Protein AF-Q8EG80-F1 (afdb_monomer)

Organism: Shewanella oneidensis (strain ATCC 700550 / JCM 31522 / CIP 106686 / LMG 19005 / NCIMB 14063 / MR-1) (NCBI:txid211586)

Sequence (137 aa):
MQSNTSEDTWPNASVALMLAAHSVELFLKGALISRGSKHSLSHKIDDLFAQYSTVFPENEFKFDCLFVTEYLGYSDDEISKAKALKSPQASVIFRYPVNKPGLEWNGIYGFNSSDFTKNLAVLGQSYTRLRQSIHGL

Mean predicted aligned error: 7.19 Å

Foldseek 3Di:
DDDPDPQQDLLNLLVVQLVLLVVLLVLLVVLCVLLPPPDDRDLASQVSVVVSCVSCVDPLLDDDDPRHDDDPPDDPVRVVVVVPDDDDGSNVLSVDCADPVRHGDPDDSDDDPVVVVVVVVRVVVSSVSNVCVSVVD

Structure (mmCIF, N/CA/C/O backbone):
data_AF-Q8EG80-F1
#
_entry.id   AF-Q8EG80-F1
#
loop_
_atom_site.group_PDB
_atom_site.id
_atom_site.type_symbol
_atom_site.label_atom_id
_atom_site.label_alt_id
_atom_site.label_comp_id
_atom_site.label_asym_id
_atom_site.label_entity_id
_atom_site.label_seq_id
_atom_site.pdbx_PDB_ins_code
_atom_site.Cartn_x
_atom_site.Cartn_y
_atom_site.Cartn_z
_atom_site.occupancy
_atom_site.B_iso_or_equiv
_atom_site.auth_seq_id
_atom_site.auth_comp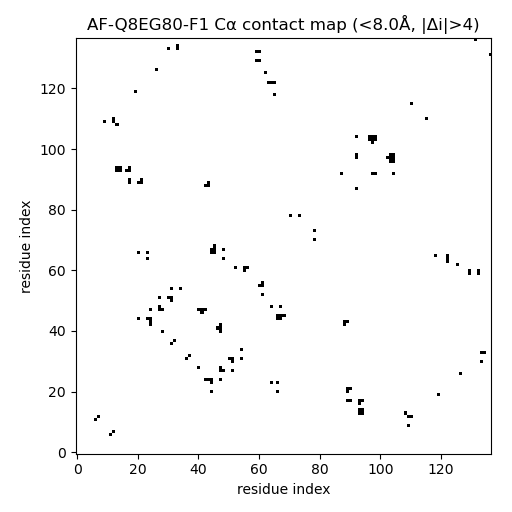_id
_atom_site.auth_asym_id
_atom_site.auth_atom_id
_atom_site.pdbx_PDB_model_num
ATOM 1 N N . MET A 1 1 ? 10.653 -8.776 -28.336 1.00 36.28 1 MET A N 1
ATOM 2 C CA . MET A 1 1 ? 9.880 -7.797 -29.130 1.00 36.28 1 MET A CA 1
ATOM 3 C C . MET A 1 1 ? 10.017 -6.451 -28.443 1.00 36.28 1 MET A C 1
ATOM 5 O O . MET A 1 1 ? 9.658 -6.362 -27.280 1.00 36.28 1 MET A O 1
ATOM 9 N N . GLN A 1 2 ? 10.623 -5.465 -29.105 1.00 41.03 2 GLN A N 1
ATOM 10 C CA . GLN A 1 2 ? 10.692 -4.082 -28.620 1.00 41.03 2 GLN A CA 1
ATOM 11 C C . GLN A 1 2 ? 9.367 -3.394 -28.970 1.00 41.03 2 GLN A C 1
ATOM 13 O O . GLN A 1 2 ? 9.080 -3.229 -30.155 1.00 41.03 2 GLN A O 1
ATOM 18 N N . SER A 1 3 ? 8.547 -3.023 -27.983 1.00 41.69 3 SER A N 1
ATOM 19 C CA . SER A 1 3 ? 7.467 -2.059 -28.212 1.00 41.69 3 SER A CA 1
ATOM 20 C C . SER A 1 3 ? 8.054 -0.652 -28.110 1.00 41.69 3 SER A C 1
ATOM 22 O O . SER A 1 3 ? 8.393 -0.173 -27.034 1.00 41.69 3 SER A O 1
ATOM 24 N N . ASN A 1 4 ? 8.214 0.001 -29.260 1.00 44.06 4 ASN A N 1
ATOM 25 C CA . ASN A 1 4 ? 8.537 1.424 -29.364 1.00 44.06 4 ASN A CA 1
ATOM 26 C C . ASN A 1 4 ? 7.289 2.277 -29.077 1.00 44.06 4 ASN A C 1
ATOM 28 O O . ASN A 1 4 ? 6.757 2.942 -29.963 1.00 44.06 4 ASN A O 1
ATOM 32 N N . THR A 1 5 ? 6.822 2.260 -27.835 1.00 53.16 5 THR A N 1
ATOM 33 C CA . THR A 1 5 ? 5.895 3.255 -27.286 1.00 53.16 5 THR A CA 1
ATOM 34 C C . THR A 1 5 ? 6.660 4.004 -26.205 1.00 53.16 5 THR A C 1
ATOM 36 O O . THR A 1 5 ? 7.128 3.407 -25.243 1.00 53.16 5 THR A O 1
ATOM 39 N N . SER A 1 6 ? 6.840 5.318 -26.364 1.00 59.62 6 SER A N 1
ATOM 40 C CA . SER A 1 6 ? 7.640 6.176 -25.467 1.00 59.62 6 SER A CA 1
ATOM 41 C C . SER A 1 6 ? 7.142 6.234 -24.012 1.00 59.62 6 SER A C 1
ATOM 43 O O . SER A 1 6 ? 7.700 6.963 -23.195 1.00 59.62 6 SER A O 1
ATOM 45 N N . GLU A 1 7 ? 6.073 5.511 -23.691 1.00 60.44 7 GLU A N 1
ATOM 46 C CA . GLU A 1 7 ? 5.348 5.572 -22.428 1.00 60.44 7 GLU A CA 1
ATOM 47 C C . GLU A 1 7 ? 5.751 4.450 -21.455 1.00 60.44 7 GLU A C 1
ATOM 49 O O . GLU A 1 7 ? 5.777 4.693 -20.247 1.00 60.44 7 GLU A O 1
ATOM 54 N N . ASP A 1 8 ? 6.182 3.283 -21.949 1.00 66.50 8 ASP A N 1
ATOM 55 C CA . ASP A 1 8 ? 6.519 2.099 -21.139 1.00 66.50 8 ASP A CA 1
ATOM 56 C C . ASP A 1 8 ? 7.972 2.139 -20.636 1.00 66.50 8 ASP A C 1
ATOM 58 O O . ASP A 1 8 ? 8.793 1.259 -20.900 1.00 66.50 8 ASP A O 1
ATOM 62 N N . THR A 1 9 ? 8.317 3.214 -19.930 1.00 69.44 9 THR A N 1
ATOM 63 C CA . THR A 1 9 ? 9.669 3.442 -19.409 1.00 69.44 9 THR A CA 1
ATOM 64 C C . THR A 1 9 ? 9.717 3.288 -17.891 1.00 69.44 9 THR A C 1
ATOM 66 O O . THR A 1 9 ? 8.748 3.583 -17.187 1.00 69.44 9 THR A O 1
ATOM 69 N N . TRP A 1 10 ? 10.874 2.868 -17.363 1.00 70.00 10 TRP A N 1
ATOM 70 C CA . TRP A 1 10 ? 11.100 2.766 -15.916 1.00 70.00 10 TRP A CA 1
ATOM 71 C C . TRP A 1 10 ? 10.760 4.070 -15.163 1.00 70.00 10 TRP A C 1
ATOM 73 O O . TRP A 1 10 ? 10.047 3.987 -14.165 1.00 70.00 10 TRP A O 1
ATOM 83 N N . PRO A 1 11 ? 11.154 5.278 -15.630 1.00 71.88 11 PRO A N 1
ATOM 84 C CA . PRO A 1 11 ? 10.778 6.523 -14.958 1.00 71.88 11 PRO A CA 1
ATOM 85 C C . PRO A 1 11 ? 9.263 6.725 -14.826 1.00 71.88 11 PRO A C 1
ATOM 87 O O . PRO A 1 11 ? 8.794 7.121 -13.760 1.00 71.88 11 PRO A O 1
ATOM 90 N N . ASN A 1 12 ? 8.489 6.415 -15.869 1.00 74.94 12 ASN A N 1
ATOM 91 C CA . ASN A 1 12 ? 7.032 6.568 -15.838 1.00 74.94 12 ASN A CA 1
ATOM 92 C C . ASN A 1 12 ? 6.382 5.561 -14.881 1.00 74.94 12 ASN A C 1
ATOM 94 O O . ASN A 1 12 ? 5.534 5.932 -14.065 1.00 74.94 12 ASN A O 1
ATOM 98 N N . ALA A 1 13 ? 6.822 4.301 -14.934 1.00 80.38 13 ALA A N 1
ATOM 99 C CA . ALA A 1 13 ? 6.367 3.250 -14.028 1.00 80.38 13 ALA A CA 1
ATOM 100 C C . ALA A 1 13 ? 6.647 3.614 -12.559 1.00 80.38 13 ALA A C 1
ATOM 102 O O . ALA A 1 13 ? 5.764 3.525 -11.703 1.00 80.38 13 ALA A O 1
ATOM 103 N N . SER A 1 14 ? 7.851 4.108 -12.283 1.00 81.12 14 SER A N 1
ATOM 104 C CA . SER A 1 14 ? 8.292 4.547 -10.961 1.00 81.12 14 SER A CA 1
ATOM 105 C C . SER A 1 14 ? 7.437 5.673 -10.382 1.00 81.12 14 SER A C 1
ATOM 107 O O . SER A 1 14 ? 7.073 5.623 -9.206 1.00 81.12 14 SER A O 1
ATOM 109 N N . VAL A 1 15 ? 7.042 6.661 -11.193 1.00 83.38 15 VAL A N 1
ATOM 110 C CA . VAL A 1 15 ? 6.136 7.734 -10.745 1.00 83.38 15 VAL A CA 1
ATOM 111 C C . VAL A 1 15 ? 4.769 7.171 -10.355 1.00 83.38 15 VAL A C 1
ATOM 113 O O . VAL A 1 15 ? 4.262 7.497 -9.279 1.00 83.38 15 VAL A O 1
ATOM 116 N N . ALA A 1 16 ? 4.186 6.305 -11.188 1.00 87.69 16 ALA A N 1
ATOM 117 C CA . ALA A 1 16 ? 2.884 5.700 -10.909 1.00 87.69 16 ALA A CA 1
ATOM 118 C C . ALA A 1 16 ? 2.910 4.848 -9.628 1.00 87.69 16 ALA A C 1
ATOM 120 O O . ALA A 1 16 ? 2.039 5.004 -8.769 1.00 87.69 16 ALA A O 1
ATOM 121 N N . LEU A 1 17 ? 3.938 4.010 -9.457 1.00 88.31 17 LEU A N 1
ATOM 122 C CA . LEU A 1 17 ? 4.136 3.200 -8.250 1.00 88.31 17 LEU A CA 1
ATOM 123 C C . LEU A 1 17 ? 4.340 4.068 -7.008 1.00 88.31 17 LEU A C 1
ATOM 125 O O . LEU A 1 17 ? 3.724 3.808 -5.975 1.00 88.31 17 LEU A O 1
ATOM 129 N N . MET A 1 18 ? 5.148 5.129 -7.109 1.00 88.56 18 MET A N 1
ATOM 130 C CA . MET A 1 18 ? 5.374 6.058 -6.002 1.00 88.56 18 MET A CA 1
ATOM 131 C C . MET A 1 18 ? 4.067 6.713 -5.554 1.00 88.56 18 MET A C 1
ATOM 133 O O . MET A 1 18 ? 3.776 6.727 -4.359 1.00 88.56 18 MET A O 1
ATOM 137 N N . LEU A 1 19 ? 3.284 7.257 -6.488 1.00 90.94 19 LEU A N 1
ATOM 138 C CA . LEU A 1 19 ? 2.024 7.933 -6.170 1.00 90.94 19 LEU A CA 1
ATOM 139 C C . LEU A 1 19 ? 1.003 6.966 -5.569 1.00 90.94 19 LEU A C 1
ATOM 141 O O . LEU A 1 19 ? 0.359 7.295 -4.574 1.00 90.94 19 LEU A O 1
ATOM 145 N N . ALA A 1 20 ? 0.893 5.763 -6.128 1.00 92.25 20 ALA A N 1
ATOM 146 C CA . ALA A 1 20 ? -0.007 4.736 -5.628 1.00 92.25 20 ALA A CA 1
ATOM 147 C C . ALA A 1 20 ? 0.375 4.282 -4.209 1.00 92.25 20 ALA A C 1
ATOM 149 O O . ALA A 1 20 ? -0.473 4.322 -3.314 1.00 92.25 20 ALA A O 1
ATOM 150 N N . ALA A 1 21 ? 1.648 3.955 -3.965 1.00 92.19 21 ALA A N 1
ATOM 151 C CA . ALA A 1 21 ? 2.138 3.581 -2.639 1.00 92.19 21 ALA A CA 1
ATOM 152 C C . ALA A 1 21 ? 1.946 4.716 -1.624 1.00 92.19 21 ALA A C 1
ATOM 154 O O . ALA A 1 21 ? 1.487 4.493 -0.504 1.00 92.19 21 ALA A O 1
ATOM 155 N N . HIS A 1 22 ? 2.233 5.955 -2.027 1.00 92.25 22 HIS A N 1
ATOM 156 C CA . HIS A 1 22 ? 2.045 7.115 -1.163 1.00 92.25 22 HIS A CA 1
ATOM 157 C C . HIS A 1 22 ? 0.565 7.363 -0.843 1.00 92.25 22 HIS A C 1
ATOM 159 O O . HIS A 1 22 ? 0.238 7.736 0.281 1.00 92.25 22 HIS A O 1
ATOM 165 N N . SER A 1 23 ? -0.347 7.108 -1.787 1.00 94.69 23 SER A N 1
ATOM 166 C CA . SER A 1 23 ? -1.788 7.192 -1.525 1.00 94.69 23 SER A CA 1
ATOM 167 C C . SER A 1 23 ? -2.228 6.213 -0.431 1.00 94.69 23 SER A C 1
ATOM 169 O O . SER A 1 23 ? -2.996 6.599 0.447 1.00 94.69 23 SER A O 1
ATOM 171 N N . VAL A 1 24 ? -1.690 4.985 -0.438 1.00 94.81 24 VAL A N 1
ATOM 172 C CA . VAL A 1 24 ? -1.948 3.966 0.595 1.00 94.81 24 VAL A CA 1
ATOM 173 C C . VAL A 1 24 ? -1.398 4.419 1.935 1.00 94.81 24 VAL A C 1
ATOM 175 O O . VAL A 1 24 ? -2.111 4.384 2.936 1.00 94.81 24 VAL A O 1
ATOM 178 N N . GLU A 1 25 ? -0.152 4.895 1.957 1.00 93.81 25 GLU A N 1
ATOM 179 C CA . GLU A 1 25 ? 0.474 5.426 3.167 1.00 93.81 25 GLU A CA 1
ATOM 180 C C . GLU A 1 25 ? -0.386 6.533 3.798 1.00 93.81 25 GLU A C 1
ATOM 182 O O . GLU A 1 25 ? -0.684 6.486 4.993 1.00 93.81 25 GLU A O 1
ATOM 187 N N . LEU A 1 26 ? -0.826 7.511 3.000 1.00 93.06 26 LEU A N 1
ATOM 188 C CA . LEU A 1 26 ? -1.654 8.623 3.469 1.00 93.06 26 LEU A CA 1
ATOM 189 C C . LEU A 1 26 ? -3.035 8.167 3.938 1.00 93.06 26 LEU A C 1
ATOM 191 O O . LEU A 1 26 ? -3.499 8.636 4.979 1.00 93.06 26 LEU A O 1
ATOM 195 N N . PHE A 1 27 ? -3.679 7.252 3.212 1.00 94.56 27 PHE A N 1
ATOM 196 C CA . PHE A 1 27 ? -4.971 6.700 3.608 1.00 94.56 27 PHE A CA 1
ATOM 197 C C . PHE A 1 27 ? -4.885 6.011 4.975 1.00 94.56 27 PHE A C 1
ATOM 199 O O . PHE A 1 27 ? -5.652 6.341 5.881 1.00 94.56 27 PHE A O 1
ATOM 206 N N . LEU A 1 28 ? -3.907 5.116 5.159 1.00 94.00 28 LEU A N 1
ATOM 207 C CA . LEU A 1 28 ? -3.711 4.393 6.419 1.00 94.00 28 LEU A CA 1
ATOM 208 C C . LEU A 1 28 ? -3.415 5.349 7.574 1.00 94.00 28 LEU A C 1
ATOM 210 O O . LEU A 1 28 ? -3.987 5.211 8.655 1.00 94.00 28 LEU A O 1
ATOM 214 N N . LYS A 1 29 ? -2.569 6.359 7.343 1.00 93.19 29 LYS A N 1
ATOM 215 C CA . LYS A 1 29 ? -2.295 7.400 8.340 1.00 93.19 29 LYS A CA 1
ATOM 216 C C . LYS A 1 29 ? -3.558 8.167 8.716 1.00 93.19 29 LYS A C 1
ATOM 218 O O . LYS A 1 29 ? -3.829 8.327 9.902 1.00 93.19 29 LYS A O 1
ATOM 223 N N . GLY A 1 30 ? -4.342 8.602 7.732 1.00 92.31 30 GLY A N 1
ATOM 224 C CA . GLY A 1 30 ? -5.600 9.311 7.961 1.00 92.31 30 GLY A CA 1
ATOM 225 C C . GLY A 1 30 ? -6.596 8.486 8.778 1.00 92.31 30 GLY A C 1
ATOM 226 O O . GLY A 1 30 ? -7.150 8.987 9.756 1.00 92.31 30 GLY A O 1
ATOM 227 N N . ALA A 1 31 ? -6.761 7.207 8.436 1.00 92.62 31 ALA A N 1
ATOM 228 C CA . ALA A 1 31 ? 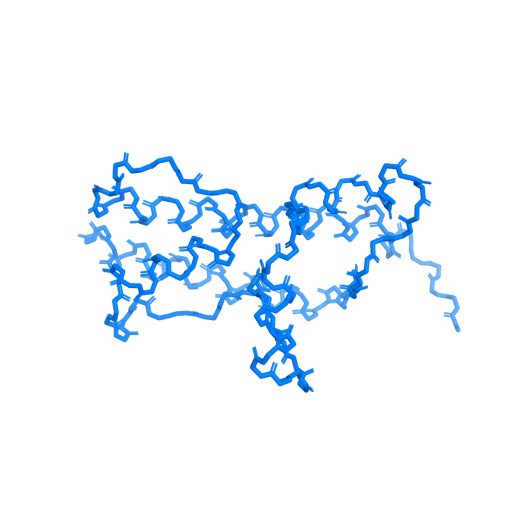-7.629 6.289 9.167 1.00 92.62 31 ALA A CA 1
ATOM 229 C C . ALA A 1 31 ? -7.157 6.047 10.611 1.00 92.62 31 ALA A C 1
ATOM 231 O O . ALA A 1 31 ? -7.952 6.070 11.545 1.00 92.62 31 ALA A O 1
ATOM 232 N N . LEU A 1 32 ? -5.856 5.856 10.830 1.00 92.44 32 LEU A N 1
ATOM 233 C CA . LEU A 1 32 ? -5.310 5.684 12.180 1.00 92.44 32 LEU A CA 1
ATOM 234 C C . LEU A 1 32 ? -5.471 6.954 13.029 1.00 92.44 32 LEU A C 1
ATOM 236 O O . LEU A 1 32 ? -5.797 6.869 14.215 1.00 92.44 32 LEU A O 1
ATOM 240 N N . ILE A 1 33 ? -5.282 8.133 12.430 1.00 91.12 33 ILE A N 1
ATOM 241 C CA . ILE A 1 33 ? -5.499 9.422 13.102 1.00 91.12 33 ILE A CA 1
ATOM 242 C C . ILE A 1 33 ? -6.972 9.596 13.482 1.00 91.12 33 ILE A C 1
ATOM 244 O O . ILE A 1 33 ? -7.248 10.078 14.580 1.00 91.12 33 ILE A O 1
ATOM 248 N N . SER A 1 34 ? -7.922 9.177 12.638 1.00 89.94 34 SER A N 1
ATOM 249 C CA . SER A 1 34 ? -9.356 9.332 12.935 1.00 89.94 34 SER A CA 1
ATOM 250 C C . SER A 1 34 ? -9.806 8.541 14.168 1.00 89.94 34 SER A C 1
ATOM 252 O O . SER A 1 34 ? -10.710 8.973 14.879 1.00 89.94 34 SER A O 1
ATOM 254 N N . ARG A 1 35 ? -9.128 7.431 14.482 1.00 87.00 35 ARG A N 1
ATOM 255 C CA . ARG A 1 35 ? -9.322 6.640 15.711 1.00 87.00 35 ARG A CA 1
ATOM 256 C C . ARG A 1 35 ? -8.433 7.084 16.877 1.00 87.00 35 ARG A C 1
ATOM 258 O O . ARG A 1 35 ? -8.375 6.410 17.901 1.00 87.00 35 ARG A O 1
ATOM 265 N N . GLY A 1 36 ? -7.761 8.226 16.749 1.00 83.00 36 GLY A N 1
ATOM 266 C CA . GLY A 1 36 ? -6.986 8.832 17.826 1.00 83.00 36 GLY A CA 1
ATOM 267 C C . GLY A 1 36 ? -5.599 8.224 18.030 1.00 83.00 36 GLY A C 1
ATOM 268 O O . GLY A 1 36 ? -5.071 8.319 19.138 1.00 83.00 36 GLY A O 1
ATOM 269 N N . SER A 1 37 ? -4.988 7.616 17.004 1.00 79.75 37 SER A N 1
ATOM 270 C CA . SER A 1 37 ? -3.583 7.199 17.087 1.00 79.75 37 SER A CA 1
ATOM 271 C C . SER A 1 37 ? -2.686 8.410 17.376 1.00 79.75 37 SER A C 1
ATOM 273 O O . SER A 1 37 ? -2.639 9.363 16.600 1.00 79.75 37 SER A O 1
ATOM 275 N N . LYS A 1 38 ? -1.989 8.383 18.521 1.00 64.81 38 LYS A N 1
ATOM 276 C CA . LYS A 1 38 ? -1.115 9.473 19.003 1.00 64.81 38 LYS A CA 1
ATOM 277 C C . LYS A 1 38 ? 0.368 9.260 18.676 1.00 64.81 38 LYS A C 1
ATOM 279 O O . LYS A 1 38 ? 1.203 10.067 19.079 1.00 64.81 38 LYS A O 1
ATOM 284 N N . HIS A 1 39 ? 0.716 8.158 18.016 1.00 61.28 39 HIS A N 1
ATOM 285 C CA . HIS A 1 39 ? 2.108 7.780 17.776 1.00 61.28 39 HIS A CA 1
ATOM 286 C C . HIS A 1 39 ? 2.679 8.409 16.502 1.00 61.28 39 HIS A C 1
ATOM 288 O O . HIS A 1 39 ? 1.948 8.757 15.578 1.00 61.28 39 HIS A O 1
ATOM 294 N N . SER A 1 40 ? 4.013 8.511 16.447 1.00 65.75 40 SER A N 1
ATOM 295 C CA . SER A 1 40 ? 4.731 8.818 15.207 1.00 65.75 40 SER A CA 1
ATOM 296 C C . SER A 1 40 ? 4.431 7.723 14.184 1.00 65.75 40 SER A C 1
ATOM 298 O O . SER A 1 40 ? 4.862 6.579 14.339 1.00 65.75 40 SER A O 1
ATOM 300 N N . LEU A 1 41 ? 3.626 8.055 13.176 1.00 77.81 41 LEU A N 1
ATOM 301 C CA . LEU A 1 41 ? 3.194 7.100 12.165 1.00 77.81 41 LEU A CA 1
ATOM 302 C C . LEU A 1 41 ? 4.374 6.742 11.258 1.00 77.81 41 LEU 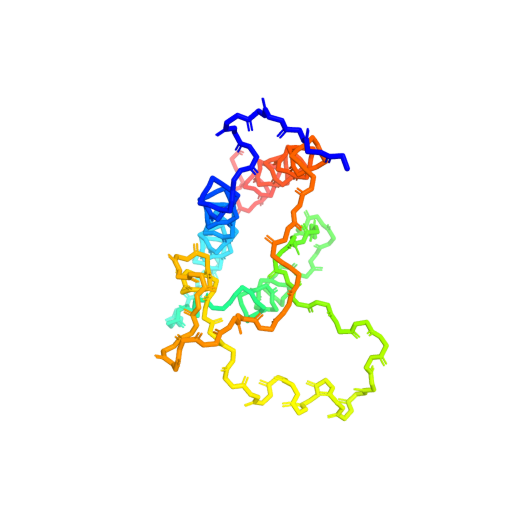A C 1
ATOM 304 O O . LEU A 1 41 ? 4.991 7.620 10.651 1.00 77.81 41 LEU A O 1
ATOM 308 N N . SER A 1 42 ? 4.659 5.441 11.153 1.00 83.31 42 SER A N 1
ATOM 309 C CA . SER A 1 42 ? 5.693 4.897 10.269 1.00 83.31 42 SER A CA 1
ATOM 310 C C . SER A 1 42 ? 5.463 5.337 8.818 1.00 83.31 42 SER A C 1
ATOM 312 O O . SER A 1 42 ? 4.345 5.637 8.405 1.00 83.31 42 SER A O 1
ATOM 314 N N . HIS A 1 43 ? 6.528 5.368 8.024 1.00 85.81 43 HIS A N 1
ATOM 315 C CA . HIS A 1 43 ? 6.434 5.470 6.561 1.00 85.81 43 HIS A CA 1
ATOM 316 C C . HIS A 1 43 ? 6.398 4.089 5.891 1.00 85.81 43 HIS A C 1
ATOM 318 O O . HIS A 1 43 ? 6.326 3.991 4.669 1.00 85.81 43 HIS A O 1
ATOM 324 N N . LYS A 1 44 ? 6.507 3.007 6.671 1.00 87.94 44 LYS A N 1
ATOM 325 C CA . LYS A 1 44 ? 6.415 1.643 6.157 1.00 87.94 44 LYS A CA 1
ATOM 326 C C . LYS A 1 44 ? 4.950 1.232 6.092 1.00 87.94 44 LYS A C 1
ATOM 328 O O . LYS A 1 44 ? 4.270 1.207 7.116 1.00 87.94 44 LYS A O 1
ATOM 333 N N . ILE A 1 45 ? 4.489 0.904 4.888 1.00 91.38 45 ILE A N 1
ATOM 334 C CA . ILE A 1 45 ? 3.102 0.495 4.643 1.00 91.38 45 ILE A CA 1
ATOM 335 C C . ILE A 1 45 ? 2.770 -0.789 5.408 1.00 91.38 45 ILE A C 1
ATOM 337 O O . ILE A 1 45 ? 1.701 -0.847 6.004 1.00 91.38 45 ILE A O 1
ATOM 341 N N . ASP A 1 46 ? 3.697 -1.749 5.494 1.00 89.75 46 ASP A N 1
ATOM 342 C CA . ASP A 1 46 ? 3.526 -2.973 6.293 1.00 89.75 46 ASP A CA 1
ATOM 343 C C . ASP A 1 46 ? 3.154 -2.671 7.756 1.00 89.75 46 ASP A C 1
ATOM 345 O O . ASP A 1 46 ? 2.153 -3.172 8.270 1.00 89.75 46 ASP A O 1
ATOM 349 N N . ASP A 1 47 ? 3.917 -1.790 8.413 1.00 89.69 47 ASP A N 1
ATOM 350 C CA . ASP A 1 47 ? 3.673 -1.406 9.809 1.00 89.69 47 ASP A CA 1
ATOM 351 C C . ASP A 1 47 ? 2.335 -0.668 9.965 1.00 89.69 47 ASP A C 1
ATOM 353 O O . ASP A 1 47 ? 1.604 -0.886 10.934 1.00 89.69 47 ASP A O 1
ATOM 357 N N . LEU A 1 48 ? 2.027 0.239 9.031 1.00 92.56 48 LEU A N 1
ATOM 358 C CA . LEU A 1 48 ? 0.782 1.008 9.037 1.00 92.56 48 LEU A CA 1
ATOM 359 C C . LEU A 1 48 ? -0.430 0.101 8.829 1.00 92.56 48 LEU A C 1
ATOM 361 O O . LEU A 1 48 ? -1.441 0.273 9.503 1.00 92.56 48 LEU A O 1
ATOM 365 N N . PHE A 1 49 ? -0.336 -0.866 7.920 1.00 93.56 49 PHE A N 1
ATOM 366 C CA . PHE A 1 49 ? -1.431 -1.772 7.603 1.00 93.56 49 PHE A CA 1
ATOM 367 C C . PHE A 1 49 ? -1.676 -2.785 8.725 1.00 93.56 49 PHE A C 1
ATOM 369 O O . PHE A 1 49 ? -2.829 -3.064 9.058 1.00 93.56 49 PHE A O 1
ATOM 376 N N . ALA A 1 50 ? -0.616 -3.268 9.382 1.00 91.81 50 ALA A N 1
ATOM 377 C CA . ALA A 1 50 ? -0.738 -4.091 10.585 1.00 91.81 50 ALA A CA 1
ATOM 378 C C . ALA A 1 50 ? -1.434 -3.332 11.731 1.00 91.81 50 ALA A C 1
ATOM 380 O O . ALA A 1 50 ? -2.342 -3.863 12.376 1.00 91.81 50 ALA A O 1
ATOM 381 N N . GLN A 1 51 ? -1.066 -2.063 11.950 1.00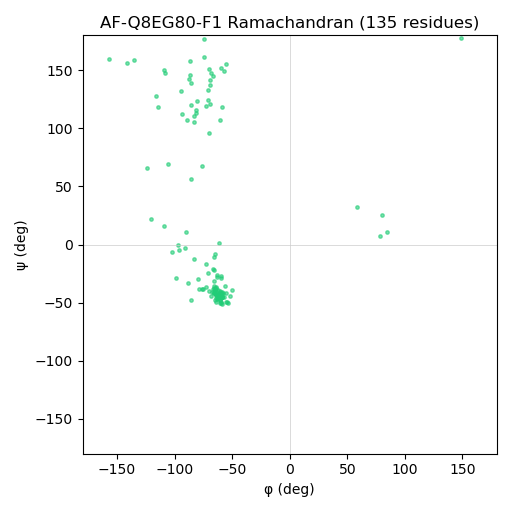 92.06 51 GLN A N 1
ATOM 382 C CA . GLN A 1 51 ? -1.745 -1.201 12.924 1.00 92.06 51 GLN A CA 1
ATOM 383 C C . GLN A 1 51 ? -3.202 -0.953 12.536 1.00 92.06 51 GLN A C 1
ATOM 385 O O . GLN A 1 51 ? -4.086 -1.097 13.375 1.00 92.06 51 GLN A O 1
ATOM 390 N N . TYR A 1 52 ? -3.462 -0.628 11.268 1.00 93.62 52 TYR A N 1
ATOM 391 C CA . TYR A 1 52 ? -4.812 -0.419 10.750 1.00 93.62 52 TYR A CA 1
ATOM 392 C C . TYR A 1 52 ? -5.696 -1.639 11.007 1.00 93.62 52 TYR A C 1
ATOM 394 O O . TYR A 1 52 ? -6.754 -1.501 11.607 1.00 93.62 52 TYR A O 1
ATOM 402 N N . SER A 1 53 ? -5.217 -2.835 10.664 1.00 93.50 53 SER A N 1
ATOM 403 C CA . SER A 1 53 ? -5.947 -4.095 10.856 1.00 93.50 53 SER A CA 1
ATOM 404 C C . SER A 1 53 ? -6.220 -4.414 12.330 1.00 93.50 53 SER A C 1
ATOM 406 O O . SER A 1 53 ? -7.183 -5.104 12.649 1.00 93.50 53 SER A O 1
ATOM 408 N N . THR A 1 54 ? -5.383 -3.906 13.238 1.00 92.69 54 THR A N 1
ATOM 409 C CA . THR A 1 54 ? -5.579 -4.042 14.689 1.00 92.69 54 THR A CA 1
ATOM 410 C C . THR A 1 54 ? -6.622 -3.052 15.215 1.00 92.69 54 THR A C 1
ATOM 412 O O . THR A 1 54 ? -7.406 -3.391 16.096 1.00 92.69 54 THR A O 1
ATOM 415 N N . VAL A 1 55 ? -6.632 -1.824 14.688 1.00 91.88 55 VAL A N 1
ATOM 416 C CA . VAL A 1 55 ? -7.550 -0.746 15.098 1.00 91.88 55 VAL A CA 1
ATOM 417 C C . VAL A 1 55 ? -8.938 -0.899 14.465 1.00 91.88 55 VAL A C 1
ATOM 419 O O . VAL A 1 55 ? -9.926 -0.488 15.069 1.00 91.88 55 VAL A O 1
ATOM 422 N N . PHE A 1 56 ? -9.009 -1.496 13.275 1.00 92.81 56 PHE A N 1
ATOM 423 C CA . PHE A 1 56 ? -10.226 -1.740 12.503 1.00 92.81 56 PHE A CA 1
ATOM 424 C C . PHE A 1 56 ? -10.374 -3.238 12.165 1.00 92.81 56 PHE A C 1
ATOM 426 O O . PHE A 1 56 ? -10.247 -3.630 11.001 1.00 92.81 56 PHE A O 1
ATOM 433 N N . PRO A 1 57 ? -10.578 -4.112 13.168 1.00 93.56 57 PRO A N 1
ATOM 434 C CA . PRO A 1 57 ? -10.641 -5.558 12.954 1.00 93.56 57 PRO A CA 1
ATOM 435 C C . PRO A 1 57 ? -11.929 -6.026 12.254 1.00 93.56 57 PRO A C 1
ATOM 437 O O . PRO A 1 57 ? -11.993 -7.161 11.765 1.00 93.56 57 PRO A O 1
ATOM 440 N N . GLU A 1 58 ? -12.974 -5.196 12.229 1.00 93.75 58 GLU A N 1
ATOM 441 C CA . GLU A 1 58 ? -14.287 -5.558 11.708 1.00 93.75 58 GLU A CA 1
ATOM 442 C C . GLU A 1 58 ? -14.248 -5.791 10.191 1.00 93.75 58 GLU A C 1
ATOM 444 O O . GLU A 1 58 ? -13.542 -5.119 9.439 1.00 93.75 58 GLU A O 1
ATOM 449 N N . ASN A 1 59 ? -15.046 -6.752 9.713 1.00 92.25 59 ASN A N 1
ATOM 450 C CA . ASN A 1 59 ? -15.031 -7.152 8.301 1.00 92.25 59 ASN A CA 1
ATOM 451 C C . ASN A 1 59 ? -15.366 -6.003 7.339 1.00 92.25 59 ASN A C 1
ATOM 453 O O . ASN A 1 59 ? -14.873 -5.994 6.215 1.00 92.25 59 ASN A O 1
ATOM 457 N N . GLU A 1 60 ? -16.167 -5.030 7.771 1.00 92.94 60 GLU A N 1
ATOM 458 C CA . GLU A 1 60 ? -16.503 -3.852 6.968 1.00 92.94 60 GLU A CA 1
ATOM 459 C C . GLU A 1 60 ? -15.299 -2.942 6.693 1.00 92.94 60 GLU A C 1
ATOM 461 O O . GLU A 1 60 ? -15.296 -2.227 5.692 1.00 92.94 60 GLU A O 1
ATOM 466 N N . PHE A 1 61 ? -14.244 -3.008 7.507 1.00 93.94 61 PHE A N 1
ATOM 467 C CA . PHE A 1 61 ? -13.028 -2.221 7.313 1.00 93.94 61 PHE A CA 1
ATOM 468 C C . PHE A 1 61 ? -11.915 -2.975 6.577 1.00 93.94 61 PHE A C 1
ATOM 470 O O . PHE A 1 61 ? -10.892 -2.391 6.225 1.00 93.94 61 PHE A O 1
ATOM 477 N N . LYS A 1 62 ? -12.105 -4.262 6.274 1.00 93.44 62 LYS A N 1
ATOM 478 C CA . LYS A 1 62 ? -11.113 -5.033 5.518 1.00 93.44 62 LYS A CA 1
ATOM 479 C C . LYS A 1 62 ? -11.041 -4.565 4.064 1.00 93.44 62 LYS A C 1
ATOM 481 O O . LYS A 1 62 ? -12.059 -4.245 3.442 1.00 93.44 62 LYS A O 1
ATOM 486 N N . PHE A 1 63 ? -9.828 -4.532 3.522 1.00 93.62 63 PHE A N 1
ATOM 487 C CA . PHE A 1 63 ? -9.548 -4.315 2.104 1.00 93.62 63 PHE A CA 1
ATOM 488 C C . PHE A 1 63 ? -8.173 -4.882 1.739 1.00 93.62 63 PHE A C 1
ATOM 490 O O . PHE A 1 63 ? -7.317 -5.044 2.611 1.00 93.62 63 PHE A O 1
ATOM 497 N N . ASP A 1 64 ? -7.964 -5.134 0.449 1.00 90.38 64 ASP A N 1
ATOM 498 C CA . ASP A 1 64 ? -6.700 -5.654 -0.067 1.00 90.38 64 ASP A CA 1
ATOM 499 C C . ASP A 1 64 ? -5.702 -4.509 -0.276 1.00 90.38 64 ASP A C 1
ATOM 501 O O . ASP A 1 64 ? -5.865 -3.646 -1.144 1.00 90.38 64 ASP A O 1
ATOM 505 N N . CYS A 1 65 ? -4.657 -4.480 0.550 1.00 89.62 65 CYS A N 1
ATOM 506 C CA . CYS A 1 65 ? -3.620 -3.460 0.486 1.00 89.62 65 CYS A CA 1
ATOM 507 C C . CYS A 1 65 ? -2.497 -3.886 -0.470 1.00 89.62 65 CYS A C 1
ATOM 509 O O . CYS A 1 65 ? -1.672 -4.734 -0.146 1.00 89.62 65 CYS A O 1
ATOM 511 N N . LEU A 1 66 ? -2.438 -3.242 -1.639 1.00 86.38 66 LEU A N 1
ATOM 512 C CA . LEU A 1 66 ? -1.557 -3.607 -2.761 1.00 86.38 66 LEU A CA 1
ATOM 513 C C . LEU A 1 66 ? -0.045 -3.452 -2.509 1.00 86.38 66 LEU A C 1
ATOM 515 O O . LEU A 1 66 ? 0.753 -3.870 -3.341 1.00 86.38 66 LEU A O 1
ATOM 519 N N . PHE A 1 67 ? 0.358 -2.802 -1.415 1.00 88.31 67 PHE A N 1
ATOM 520 C CA . PHE A 1 67 ? 1.762 -2.466 -1.130 1.00 88.31 67 PHE A CA 1
ATOM 521 C C . PHE A 1 67 ? 2.262 -3.074 0.186 1.00 88.31 67 PHE A C 1
ATOM 523 O O . PHE A 1 67 ? 3.212 -2.565 0.784 1.00 88.31 67 PHE A O 1
ATOM 530 N N . VAL A 1 68 ? 1.601 -4.136 0.648 1.00 88.25 68 VAL A N 1
ATOM 531 C CA . VAL A 1 68 ? 2.086 -4.982 1.744 1.00 88.25 68 VAL A CA 1
ATOM 532 C C . VAL A 1 68 ? 3.014 -6.038 1.161 1.00 88.25 68 VAL A C 1
ATOM 534 O O . VAL A 1 68 ? 2.763 -6.587 0.090 1.00 88.25 68 VAL A O 1
ATOM 537 N N . THR A 1 69 ? 4.108 -6.309 1.858 1.00 85.19 69 THR A N 1
ATOM 538 C CA . THR A 1 69 ? 5.096 -7.298 1.444 1.00 85.19 69 THR A CA 1
ATOM 539 C C . THR A 1 69 ? 4.540 -8.706 1.636 1.00 85.19 69 THR A C 1
ATOM 541 O O . THR A 1 69 ? 4.271 -9.134 2.761 1.00 85.19 69 THR A O 1
ATOM 544 N N . GLU A 1 70 ? 4.433 -9.459 0.544 1.00 82.88 70 GLU A N 1
ATOM 545 C CA . GLU A 1 70 ? 4.134 -10.889 0.575 1.00 82.88 70 GLU A CA 1
ATOM 546 C C . GLU A 1 70 ? 5.427 -11.713 0.533 1.00 82.88 70 GLU A C 1
ATOM 548 O O . GLU A 1 70 ? 6.307 -11.485 -0.296 1.00 82.88 70 GLU A O 1
ATOM 553 N N . TYR A 1 71 ? 5.539 -12.700 1.424 1.00 83.06 71 TYR A N 1
ATOM 554 C CA . TYR A 1 71 ? 6.707 -13.578 1.531 1.00 83.06 71 TYR A CA 1
ATOM 555 C C . TYR A 1 71 ? 6.391 -14.972 0.976 1.00 83.06 71 TYR A C 1
ATOM 557 O O . TYR A 1 71 ? 6.265 -15.949 1.714 1.00 83.06 71 TYR A O 1
ATOM 565 N N . LEU A 1 72 ? 6.210 -15.063 -0.342 1.00 82.62 72 LEU A N 1
ATOM 566 C CA . LEU A 1 72 ? 5.810 -16.304 -1.008 1.00 82.62 72 LEU A CA 1
ATOM 567 C C . LEU A 1 72 ? 6.933 -17.351 -0.977 1.00 82.62 72 LEU A C 1
ATOM 569 O O . LEU A 1 72 ? 8.017 -17.121 -1.505 1.00 82.62 72 LEU A O 1
ATOM 573 N N . GLY A 1 73 ? 6.657 -18.517 -0.387 1.00 86.25 73 GLY A N 1
ATOM 574 C CA . GLY A 1 73 ? 7.603 -19.638 -0.323 1.00 86.25 73 GLY A CA 1
ATOM 575 C C . GLY A 1 73 ? 8.699 -19.506 0.741 1.00 86.25 73 GLY A C 1
ATOM 576 O O . GLY A 1 73 ? 9.592 -20.346 0.775 1.00 86.25 73 GLY A O 1
ATOM 577 N N . TYR A 1 74 ? 8.634 -18.486 1.602 1.00 86.69 74 TYR A N 1
ATOM 578 C CA . TYR A 1 74 ? 9.551 -18.317 2.730 1.00 86.69 74 TYR A CA 1
ATOM 579 C C . TYR A 1 74 ? 9.014 -19.071 3.954 1.00 86.69 74 TYR A C 1
ATOM 581 O O . TYR A 1 74 ? 7.811 -19.066 4.216 1.00 86.69 74 TYR A O 1
ATOM 589 N N . SER A 1 75 ? 9.905 -19.681 4.732 1.00 92.06 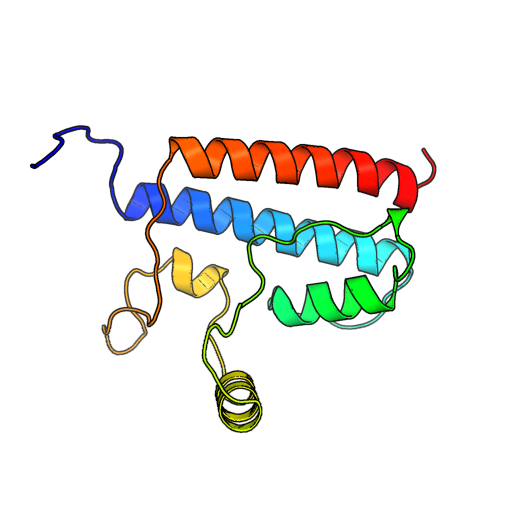75 SER A N 1
ATOM 590 C CA . SER A 1 75 ? 9.598 -20.191 6.076 1.00 92.06 75 SER A CA 1
ATOM 591 C C . SER A 1 75 ? 9.466 -19.058 7.103 1.00 92.06 75 SER A C 1
ATOM 593 O O . SER A 1 75 ? 9.990 -17.962 6.900 1.00 92.06 75 SER A O 1
ATOM 595 N N . ASP A 1 76 ? 8.829 -19.318 8.249 1.00 88.81 76 ASP A N 1
ATOM 596 C CA . ASP A 1 76 ? 8.654 -18.318 9.319 1.00 88.81 76 ASP A CA 1
ATOM 597 C C . ASP A 1 76 ? 9.986 -17.721 9.816 1.00 88.81 76 ASP A C 1
ATOM 599 O O . ASP A 1 76 ? 10.077 -16.519 10.100 1.00 88.81 76 ASP A O 1
ATOM 603 N N . ASP A 1 77 ? 11.045 -18.534 9.862 1.00 91.31 77 ASP A N 1
ATOM 604 C CA . ASP A 1 77 ? 12.396 -18.093 10.224 1.00 91.31 77 ASP A CA 1
ATOM 605 C C . ASP A 1 77 ? 12.989 -17.146 9.171 1.00 91.31 77 ASP A C 1
ATOM 607 O O . ASP A 1 77 ? 13.633 -16.147 9.507 1.00 91.31 77 ASP A O 1
ATOM 611 N N . GLU A 1 78 ? 12.774 -17.431 7.887 1.00 88.44 78 GLU A N 1
ATOM 612 C CA . GLU A 1 78 ? 13.229 -16.581 6.783 1.00 88.44 78 GLU A CA 1
ATOM 613 C C . GLU A 1 78 ? 12.442 -15.273 6.725 1.00 88.44 78 GLU A C 1
ATOM 615 O O . GLU A 1 78 ? 13.039 -14.211 6.541 1.00 88.44 78 GLU A O 1
ATOM 620 N N . ILE A 1 79 ? 11.129 -15.321 6.966 1.00 85.69 79 ILE A N 1
ATOM 621 C CA . ILE A 1 79 ? 10.274 -14.133 7.090 1.00 85.69 79 ILE A CA 1
ATOM 622 C C . ILE A 1 79 ? 10.765 -13.258 8.243 1.00 85.69 79 ILE A C 1
ATOM 624 O O . ILE A 1 79 ? 10.917 -12.046 8.085 1.00 85.69 79 ILE A O 1
ATOM 628 N N . SER A 1 80 ? 11.054 -13.858 9.399 1.00 84.75 80 SER A N 1
ATOM 629 C CA . SER A 1 80 ? 11.539 -13.134 10.579 1.00 84.75 80 SER A CA 1
ATOM 630 C C . SER A 1 80 ? 12.884 -12.456 10.313 1.00 84.75 80 SER A C 1
ATOM 632 O O . SER A 1 80 ? 13.059 -11.275 10.626 1.00 84.75 80 SER A O 1
ATOM 634 N N . LYS A 1 81 ? 13.816 -13.159 9.655 1.00 86.25 81 LYS A N 1
ATOM 635 C CA . LYS A 1 81 ? 15.099 -12.585 9.214 1.00 86.25 81 LYS A CA 1
ATOM 636 C C . LYS A 1 81 ? 14.900 -11.452 8.208 1.00 86.25 81 LYS A C 1
ATOM 638 O O . LYS A 1 81 ? 15.546 -10.414 8.334 1.00 86.25 81 LYS A O 1
ATOM 643 N N . ALA A 1 82 ? 13.995 -11.614 7.247 1.00 81.81 82 ALA A N 1
ATOM 644 C CA . ALA A 1 82 ? 13.709 -10.593 6.244 1.00 81.81 82 ALA A CA 1
ATOM 645 C C . ALA A 1 82 ? 13.080 -9.333 6.860 1.00 81.81 82 ALA A C 1
ATOM 647 O O . ALA A 1 82 ? 13.482 -8.224 6.519 1.00 81.81 82 ALA A O 1
ATOM 648 N N . LYS A 1 83 ? 12.161 -9.481 7.821 1.00 81.19 83 LYS A N 1
ATOM 649 C CA . LYS A 1 83 ? 11.567 -8.359 8.572 1.00 81.19 83 LYS A CA 1
ATOM 650 C C . LYS A 1 83 ? 12.582 -7.629 9.457 1.00 81.19 83 LYS A C 1
ATOM 652 O O . LYS A 1 83 ? 12.450 -6.424 9.672 1.00 81.19 83 LYS A O 1
ATOM 657 N N . ALA A 1 84 ? 13.591 -8.340 9.966 1.00 79.31 84 ALA A N 1
ATOM 658 C CA . ALA A 1 84 ? 14.668 -7.748 10.759 1.00 79.31 84 ALA A CA 1
ATOM 659 C C . ALA A 1 84 ? 15.621 -6.878 9.918 1.00 79.31 84 ALA A C 1
ATOM 661 O O . ALA A 1 84 ? 16.250 -5.956 10.449 1.00 79.31 84 ALA A O 1
ATOM 662 N N . LEU A 1 85 ? 15.718 -7.124 8.608 1.00 77.12 85 LEU A N 1
A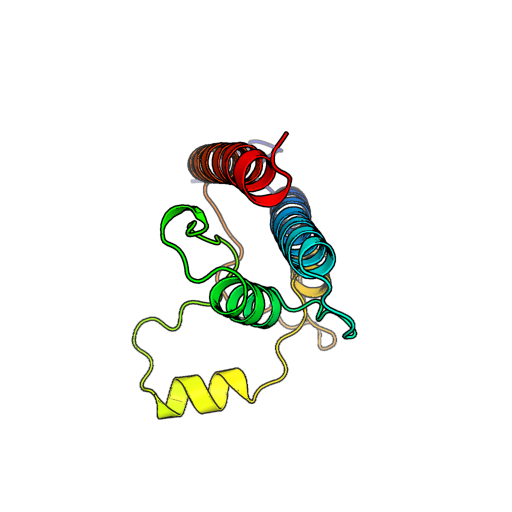TOM 663 C CA . LEU A 1 85 ? 16.470 -6.263 7.700 1.00 77.12 85 LEU A CA 1
ATOM 664 C C . LEU A 1 85 ? 15.735 -4.927 7.520 1.00 77.12 85 LEU A C 1
ATOM 666 O O . LEU A 1 85 ? 14.530 -4.864 7.281 1.00 77.12 85 LEU A O 1
ATOM 670 N N . LYS A 1 86 ? 16.469 -3.813 7.621 1.00 66.81 86 LYS A N 1
ATOM 671 C CA . LYS A 1 86 ? 15.907 -2.491 7.318 1.00 66.81 86 LYS A CA 1
ATOM 672 C C . LYS A 1 86 ? 15.661 -2.372 5.816 1.00 66.81 86 LYS A C 1
ATOM 674 O O . LYS A 1 86 ? 16.557 -1.975 5.076 1.00 66.81 86 LYS A O 1
ATOM 679 N N . SER A 1 87 ? 14.432 -2.643 5.393 1.00 68.88 87 SER A N 1
ATOM 680 C CA . SER A 1 87 ? 13.998 -2.324 4.036 1.00 68.88 87 SER A CA 1
ATOM 681 C C . SER A 1 87 ? 13.887 -0.805 3.846 1.00 68.88 87 SER A C 1
ATOM 683 O O . SER A 1 87 ? 13.383 -0.104 4.738 1.00 68.88 87 SER A O 1
ATOM 685 N N . PRO A 1 88 ? 14.358 -0.272 2.707 1.00 74.25 88 PRO A N 1
ATOM 686 C CA . PRO A 1 88 ? 14.114 1.112 2.329 1.00 74.25 88 PRO A CA 1
ATOM 687 C C . PRO A 1 88 ? 12.611 1.378 2.200 1.00 74.25 88 PRO A C 1
ATOM 689 O O . PRO A 1 88 ? 11.827 0.486 1.891 1.00 74.25 88 PRO A O 1
ATOM 692 N N . GLN A 1 89 ? 12.206 2.624 2.428 1.00 77.38 89 GLN A N 1
ATOM 693 C CA . GLN A 1 89 ? 10.815 3.037 2.245 1.00 77.38 89 GLN A CA 1
ATOM 694 C C . GLN A 1 89 ? 10.456 3.058 0.755 1.00 77.38 89 GLN A C 1
ATOM 696 O O . GLN A 1 89 ? 11.309 3.369 -0.079 1.00 77.38 89 GLN A O 1
ATOM 701 N N . ALA A 1 90 ? 9.182 2.825 0.429 1.00 77.44 90 ALA A N 1
ATOM 702 C CA . ALA A 1 90 ? 8.662 2.903 -0.940 1.00 77.44 90 ALA A CA 1
ATOM 703 C C . ALA A 1 90 ? 9.053 4.218 -1.646 1.00 77.44 90 ALA A C 1
ATOM 705 O O . ALA A 1 90 ? 9.461 4.217 -2.805 1.00 77.44 90 ALA A O 1
ATOM 706 N N . SER A 1 91 ? 9.028 5.337 -0.915 1.00 77.19 91 SER A N 1
ATOM 707 C CA . SER A 1 91 ? 9.444 6.657 -1.406 1.00 77.19 91 SER A CA 1
ATOM 708 C C . SER A 1 91 ? 10.903 6.724 -1.876 1.00 77.19 91 SER A C 1
ATOM 710 O O . SER A 1 91 ? 11.228 7.552 -2.721 1.00 77.19 91 SER A O 1
ATOM 712 N N . VAL A 1 92 ? 11.784 5.875 -1.344 1.00 79.69 92 VAL A N 1
ATOM 713 C CA . VAL A 1 92 ? 13.192 5.774 -1.752 1.00 79.69 92 VAL A CA 1
ATOM 714 C C . VAL A 1 92 ? 13.318 4.842 -2.950 1.00 79.69 92 VAL A C 1
ATOM 716 O O . VAL A 1 92 ? 13.939 5.214 -3.942 1.00 79.69 92 VAL A O 1
ATOM 719 N N . ILE A 1 93 ? 12.691 3.667 -2.868 1.00 80.44 93 ILE A N 1
ATOM 720 C CA . ILE A 1 93 ? 12.754 2.622 -3.897 1.00 80.44 93 ILE A CA 1
ATOM 721 C C . ILE A 1 93 ? 12.243 3.143 -5.242 1.00 80.44 93 ILE A C 1
ATOM 723 O O . ILE A 1 93 ? 12.888 2.948 -6.263 1.00 80.44 93 ILE A O 1
ATOM 727 N N . PHE A 1 94 ? 11.112 3.850 -5.250 1.00 80.94 94 PHE A N 1
ATOM 728 C CA . PHE A 1 94 ? 10.506 4.320 -6.497 1.00 80.94 94 PHE A CA 1
ATOM 729 C C . PHE A 1 94 ? 11.102 5.631 -7.021 1.00 80.94 94 PHE A C 1
ATOM 731 O O . PHE A 1 94 ? 10.848 6.001 -8.158 1.00 80.94 94 PHE A O 1
ATOM 738 N N . ARG A 1 95 ? 11.897 6.365 -6.232 1.00 77.50 95 ARG A N 1
ATOM 739 C CA . ARG A 1 95 ? 12.556 7.594 -6.720 1.00 77.50 95 ARG A CA 1
ATOM 740 C C . ARG A 1 95 ? 13.903 7.328 -7.363 1.00 77.50 95 ARG A C 1
ATOM 742 O O . ARG A 1 95 ? 14.290 8.051 -8.276 1.00 77.50 95 ARG A O 1
ATOM 749 N N . TYR A 1 96 ? 14.624 6.333 -6.865 1.00 80.00 96 TYR A N 1
ATOM 750 C CA . TYR A 1 96 ? 15.979 6.043 -7.308 1.00 80.00 96 TYR A CA 1
ATOM 751 C C . TYR A 1 96 ? 16.012 4.664 -7.959 1.00 80.00 96 TYR A C 1
ATOM 753 O O . TYR A 1 96 ? 15.578 3.713 -7.322 1.00 80.00 96 TYR A O 1
ATOM 761 N N . PRO A 1 97 ? 16.542 4.514 -9.184 1.00 73.56 97 PRO A N 1
ATOM 762 C CA . PRO A 1 97 ? 16.620 3.208 -9.847 1.00 73.56 97 PRO A CA 1
ATOM 763 C C . PRO A 1 97 ? 17.577 2.237 -9.160 1.00 73.56 97 PRO A C 1
ATOM 765 O O . PRO A 1 97 ? 17.459 1.026 -9.318 1.00 73.56 97 PRO A O 1
ATOM 768 N N . VAL A 1 98 ? 18.505 2.773 -8.372 1.00 78.12 98 VAL A N 1
ATOM 769 C CA . VAL A 1 98 ? 19.537 2.024 -7.668 1.00 78.12 98 VAL A CA 1
ATOM 770 C C . VAL A 1 98 ? 19.659 2.505 -6.227 1.00 78.12 98 VAL A C 1
ATOM 772 O O . VAL A 1 98 ? 19.279 3.628 -5.878 1.00 78.12 98 VAL A O 1
ATOM 775 N N . ASN A 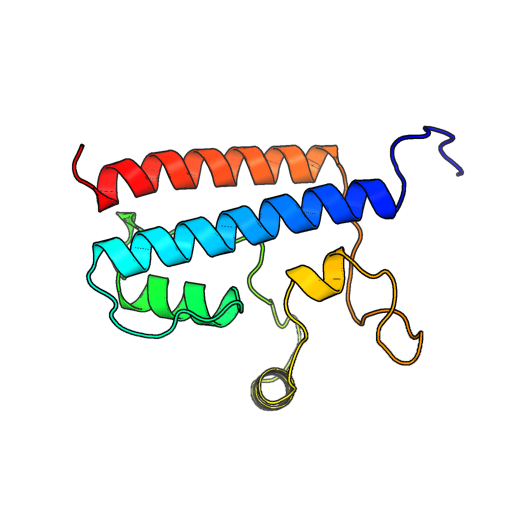1 99 ? 20.214 1.649 -5.378 1.00 80.44 99 ASN A N 1
ATOM 776 C CA . ASN A 1 99 ? 20.561 1.978 -4.005 1.00 80.44 99 ASN A CA 1
ATOM 777 C C . ASN A 1 99 ? 21.825 2.859 -3.926 1.00 80.44 99 ASN A C 1
ATOM 779 O O . ASN A 1 99 ? 22.455 3.170 -4.934 1.00 80.44 99 ASN A O 1
ATOM 783 N N . LYS A 1 100 ? 22.214 3.281 -2.712 1.00 79.31 100 LYS A N 1
ATOM 784 C CA . LYS A 1 100 ? 23.390 4.155 -2.509 1.00 79.31 100 LYS A CA 1
ATOM 785 C C . LYS A 1 100 ? 24.695 3.589 -3.115 1.00 79.31 100 LYS A C 1
ATOM 787 O O . LYS A 1 100 ? 25.432 4.375 -3.698 1.00 79.31 100 LYS A O 1
ATOM 792 N N . PRO A 1 101 ? 24.989 2.277 -2.999 1.00 84.12 101 PRO A N 1
ATOM 793 C CA . PRO A 1 101 ? 26.093 1.635 -3.723 1.00 84.12 101 PRO A CA 1
ATOM 794 C C . PRO A 1 101 ? 25.988 1.591 -5.257 1.00 84.12 101 PRO A C 1
ATOM 796 O O . PRO A 1 101 ? 26.944 1.163 -5.894 1.00 84.12 101 PRO A O 1
ATOM 799 N N . GLY A 1 102 ? 24.856 1.971 -5.854 1.00 78.38 102 GLY A N 1
ATOM 800 C CA . GLY A 1 102 ? 24.618 1.857 -7.295 1.00 78.38 102 GLY A CA 1
ATOM 801 C C . GLY A 1 102 ? 24.113 0.484 -7.748 1.00 78.38 102 GLY A C 1
ATOM 802 O O . GLY A 1 102 ? 24.073 0.226 -8.946 1.00 78.38 102 GLY A O 1
ATOM 803 N N . LEU A 1 103 ? 23.722 -0.392 -6.818 1.00 78.38 103 LEU A N 1
ATOM 804 C CA . LEU A 1 103 ? 23.123 -1.688 -7.139 1.00 78.38 103 LEU A CA 1
ATOM 805 C C . LEU A 1 103 ? 21.611 -1.541 -7.312 1.00 78.38 103 LEU A C 1
ATOM 807 O O . LEU A 1 103 ? 20.972 -0.764 -6.598 1.00 78.38 103 LEU A O 1
ATOM 811 N N . GLU A 1 104 ? 21.034 -2.319 -8.223 1.00 74.94 104 GLU A N 1
ATOM 812 C CA . GLU A 1 104 ? 19.583 -2.415 -8.372 1.00 74.94 104 GLU A CA 1
ATOM 813 C C . GLU A 1 104 ? 18.926 -2.848 -7.057 1.00 74.94 104 GLU A C 1
ATOM 815 O O . GLU A 1 104 ? 19.514 -3.552 -6.226 1.00 74.94 104 GLU A O 1
ATOM 820 N N . TRP A 1 105 ? 17.699 -2.385 -6.836 1.00 74.81 105 TRP A N 1
ATOM 821 C CA . TRP A 1 105 ? 16.926 -2.841 -5.693 1.00 74.81 105 TRP A CA 1
ATOM 822 C C . TRP A 1 105 ? 16.541 -4.316 -5.865 1.00 74.81 105 TRP A C 1
ATOM 824 O O . TRP A 1 105 ? 16.305 -4.786 -6.974 1.00 74.81 105 TRP A O 1
ATOM 834 N N . ASN A 1 106 ? 16.443 -5.048 -4.757 1.00 66.44 106 ASN A N 1
ATOM 835 C CA . ASN A 1 106 ? 15.967 -6.429 -4.779 1.00 66.44 106 ASN A CA 1
ATOM 836 C C . ASN A 1 106 ? 14.435 -6.452 -4.820 1.00 66.44 106 ASN A C 1
ATOM 838 O O . ASN A 1 106 ? 13.801 -6.052 -3.846 1.00 66.44 106 ASN A O 1
ATOM 842 N N . GLY A 1 107 ? 13.850 -6.966 -5.902 1.00 66.88 107 GLY A N 1
ATOM 843 C CA . GLY A 1 107 ? 12.403 -7.131 -6.034 1.00 66.88 107 GLY A CA 1
ATOM 844 C C . GLY A 1 107 ? 11.915 -6.987 -7.473 1.00 66.88 107 GLY A C 1
ATOM 845 O O . GLY A 1 107 ? 12.692 -6.712 -8.386 1.00 66.88 107 GLY A O 1
ATOM 846 N N . ILE A 1 108 ? 10.610 -7.175 -7.674 1.00 63.22 108 ILE A N 1
ATOM 847 C CA . ILE A 1 108 ? 9.954 -6.954 -8.966 1.00 63.22 108 ILE A CA 1
ATOM 848 C C . ILE A 1 108 ? 9.405 -5.526 -8.975 1.00 63.22 108 ILE A C 1
ATOM 850 O O . ILE A 1 108 ? 8.476 -5.210 -8.237 1.00 63.22 108 ILE A O 1
ATOM 854 N N . TYR A 1 109 ? 9.978 -4.665 -9.819 1.00 68.44 109 TYR A N 1
ATOM 855 C CA . TYR A 1 109 ? 9.586 -3.250 -9.949 1.00 68.44 109 TYR A CA 1
ATOM 856 C C . TYR A 1 109 ? 8.865 -2.935 -11.265 1.00 68.44 109 TYR A C 1
ATOM 858 O O . TYR A 1 109 ? 8.750 -1.775 -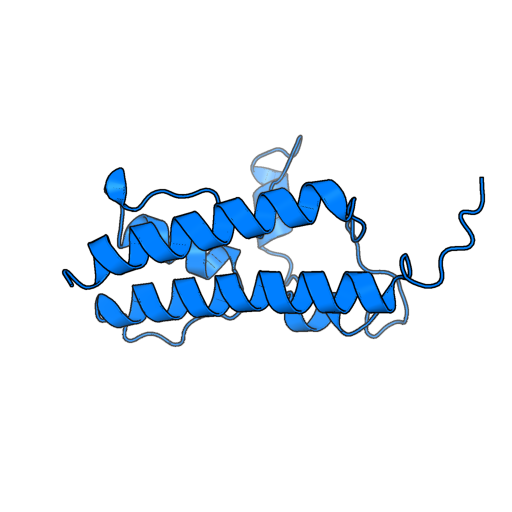11.654 1.00 68.44 109 TYR A O 1
ATOM 866 N N . GLY A 1 110 ? 8.389 -3.969 -11.963 1.00 72.00 110 GLY A N 1
ATOM 867 C CA . GLY A 1 110 ? 7.612 -3.852 -13.194 1.00 72.00 110 GLY A CA 1
ATOM 868 C C . GLY A 1 110 ? 6.148 -4.223 -12.974 1.00 72.00 110 GLY A C 1
ATOM 869 O O . GLY A 1 110 ? 5.837 -5.094 -12.165 1.00 72.00 110 GLY A O 1
ATOM 870 N N . PHE A 1 111 ? 5.251 -3.584 -13.720 1.00 80.62 111 PHE A N 1
ATOM 871 C CA . PHE A 1 111 ? 3.830 -3.917 -13.747 1.00 80.62 111 PHE A CA 1
ATOM 872 C C . PHE A 1 111 ? 3.282 -3.785 -15.167 1.00 80.62 111 PHE A C 1
ATOM 874 O O . PHE A 1 111 ? 3.815 -3.037 -15.986 1.00 80.62 111 PHE A O 1
ATOM 881 N N . ASN A 1 112 ? 2.192 -4.495 -15.454 1.00 87.44 112 ASN A N 1
ATOM 882 C CA . ASN A 1 112 ? 1.401 -4.233 -16.648 1.00 87.44 112 ASN A CA 1
ATOM 883 C C . ASN A 1 112 ? 0.486 -3.030 -16.384 1.00 87.44 112 ASN A C 1
ATOM 885 O O . ASN A 1 112 ? -0.298 -3.055 -15.434 1.00 87.44 112 ASN A O 1
ATOM 889 N N . SER A 1 113 ? 0.574 -1.991 -17.215 1.00 84.75 113 SER A N 1
ATOM 890 C CA . SER A 1 113 ? -0.185 -0.748 -17.033 1.00 84.75 113 SER A CA 1
ATOM 891 C C . SER A 1 113 ? -1.694 -0.982 -16.972 1.00 84.75 113 SER A C 1
ATOM 893 O O . SER A 1 113 ? -2.346 -0.482 -16.059 1.00 84.75 113 SER A O 1
ATOM 895 N N . SER A 1 114 ? -2.240 -1.803 -17.872 1.00 87.62 114 SER A N 1
ATOM 896 C CA . SER A 1 114 ? -3.679 -2.073 -17.936 1.00 87.62 114 SER A CA 1
ATOM 897 C C . SER A 1 114 ? -4.210 -2.799 -16.697 1.00 87.62 114 SER A C 1
ATOM 899 O O . SER A 1 114 ? -5.293 -2.470 -16.209 1.00 87.62 114 SER A O 1
ATOM 901 N N . ASP A 1 115 ? -3.447 -3.742 -16.144 1.00 89.31 115 ASP A N 1
ATOM 902 C CA . ASP A 1 115 ? -3.836 -4.449 -14.922 1.00 89.31 115 ASP A CA 1
ATOM 903 C C . ASP A 1 115 ? -3.643 -3.576 -13.685 1.00 89.31 115 ASP A C 1
ATOM 905 O O . ASP A 1 115 ? -4.500 -3.543 -12.802 1.00 89.31 115 ASP A O 1
ATOM 909 N N . PHE A 1 116 ? -2.574 -2.781 -13.649 1.00 90.00 116 PHE A N 1
ATOM 910 C CA . PHE A 1 116 ? -2.354 -1.850 -12.552 1.00 90.00 116 PHE A CA 1
ATOM 911 C C . PHE A 1 116 ? -3.437 -0.770 -12.495 1.00 90.00 116 PHE A C 1
ATOM 913 O O . PHE A 1 116 ? -3.910 -0.451 -11.409 1.00 90.00 116 PHE A O 1
ATOM 920 N N . THR A 1 117 ? -3.929 -0.273 -13.633 1.00 91.19 117 THR A N 1
ATOM 921 C CA . THR A 1 117 ? -5.084 0.638 -13.660 1.00 91.19 117 THR A CA 1
ATOM 922 C C . THR A 1 117 ? -6.329 0.011 -13.029 1.00 91.19 117 THR A C 1
ATOM 924 O O . THR A 1 117 ? -7.028 0.688 -12.272 1.00 91.19 117 THR A O 1
ATOM 927 N N . LYS A 1 118 ? -6.600 -1.280 -13.272 1.00 93.62 118 LYS A N 1
ATOM 928 C CA . LYS A 1 118 ? -7.714 -1.991 -12.615 1.00 93.62 118 LYS A CA 1
ATOM 929 C C . LYS A 1 118 ? -7.498 -2.057 -11.104 1.00 93.62 118 LYS A C 1
ATOM 931 O O . LYS A 1 118 ? -8.415 -1.743 -10.348 1.00 93.62 118 LYS A O 1
ATOM 936 N N . ASN A 1 119 ? -6.280 -2.378 -10.668 1.00 93.00 119 ASN A N 1
ATOM 937 C CA . ASN A 1 119 ? -5.924 -2.412 -9.249 1.00 93.00 119 ASN A CA 1
ATOM 938 C C . ASN A 1 119 ? -6.108 -1.039 -8.582 1.00 93.00 119 ASN A C 1
ATOM 940 O O . ASN A 1 119 ? -6.680 -0.953 -7.497 1.00 93.00 119 ASN A O 1
ATOM 944 N N . LEU A 1 120 ? -5.705 0.051 -9.246 1.00 93.31 120 LEU A N 1
ATOM 945 C CA . LEU A 1 120 ? -5.920 1.415 -8.752 1.00 93.31 120 LEU A CA 1
ATOM 946 C C . LEU A 1 120 ? -7.405 1.781 -8.664 1.00 93.31 120 LEU A C 1
ATOM 948 O O . LEU A 1 120 ? -7.809 2.454 -7.717 1.00 93.31 120 LEU A O 1
ATOM 952 N N . ALA A 1 121 ? -8.231 1.325 -9.608 1.00 94.75 121 ALA A N 1
ATOM 953 C CA . ALA A 1 121 ? -9.675 1.537 -9.548 1.00 94.75 121 ALA A CA 1
ATOM 954 C C . ALA A 1 121 ? -10.302 0.820 -8.339 1.00 94.75 121 ALA A C 1
ATOM 956 O O . ALA A 1 121 ? -11.094 1.424 -7.614 1.00 94.75 121 ALA A O 1
ATOM 957 N N . VAL A 1 122 ? -9.906 -0.430 -8.075 1.00 94.38 122 VAL A N 1
ATOM 958 C CA . VAL A 1 122 ? -10.345 -1.197 -6.892 1.00 94.38 122 VAL A CA 1
ATOM 959 C C . VAL A 1 122 ? -9.878 -0.533 -5.593 1.00 94.38 122 VAL A C 1
ATOM 961 O O . VAL A 1 122 ? -10.655 -0.403 -4.642 1.00 94.38 122 VAL A O 1
ATOM 964 N N . LEU A 1 123 ? -8.634 -0.053 -5.557 1.00 94.31 123 LEU A N 1
ATOM 965 C CA . LEU A 1 123 ? -8.088 0.676 -4.415 1.00 94.31 123 LEU A CA 1
ATOM 966 C C . LEU A 1 123 ? -8.873 1.969 -4.150 1.00 94.31 123 LEU A C 1
ATOM 968 O O . LEU A 1 123 ? -9.266 2.235 -3.015 1.00 94.31 123 LEU A O 1
ATOM 972 N N . GLY A 1 124 ? -9.174 2.738 -5.199 1.00 94.19 124 GLY A N 1
ATOM 973 C CA . GLY A 1 124 ? -9.988 3.950 -5.104 1.00 94.19 124 GLY A CA 1
ATOM 974 C C . GLY A 1 124 ? -11.400 3.675 -4.579 1.00 94.19 124 GLY A C 1
ATOM 975 O O . GLY A 1 124 ? -11.863 4.365 -3.672 1.00 94.19 124 GLY A O 1
ATOM 976 N N . GLN A 1 125 ? -12.061 2.625 -5.077 1.00 94.94 125 GLN A N 1
ATOM 977 C CA . GLN A 1 125 ? -13.367 2.190 -4.563 1.00 94.94 125 GLN A CA 1
ATOM 978 C C . GLN A 1 125 ? -13.293 1.795 -3.083 1.00 94.94 125 GLN A C 1
ATOM 980 O O . GLN A 1 125 ? -14.176 2.153 -2.301 1.00 94.94 125 GLN A O 1
ATOM 985 N N . SER A 1 126 ? -12.219 1.108 -2.685 1.00 94.75 126 SER A N 1
ATOM 986 C CA . SER A 1 126 ? -11.976 0.738 -1.289 1.00 94.75 126 SER A CA 1
ATOM 987 C C . SER A 1 126 ? -11.833 1.973 -0.407 1.00 94.75 126 SER A C 1
ATOM 989 O O . SER A 1 126 ? -12.497 2.051 0.622 1.00 94.75 126 SER A O 1
ATOM 991 N N . TYR A 1 127 ? -11.063 2.983 -0.823 1.00 94.19 127 TYR A N 1
ATOM 992 C CA . TYR A 1 127 ? -10.953 4.237 -0.073 1.00 94.19 127 TYR A CA 1
ATOM 993 C C . TYR A 1 127 ? -12.297 4.934 0.099 1.00 94.19 127 TYR A C 1
ATOM 995 O O . TYR A 1 127 ? -12.607 5.374 1.204 1.00 94.19 127 TYR A O 1
ATOM 1003 N N . THR A 1 128 ? -13.102 5.029 -0.960 1.00 93.75 128 THR A N 1
ATOM 1004 C CA . THR A 1 128 ? -14.425 5.662 -0.886 1.00 93.75 128 THR A CA 1
ATOM 1005 C C . THR A 1 128 ? -15.324 4.943 0.110 1.00 93.75 128 THR A C 1
ATOM 1007 O O . THR A 1 128 ? -15.867 5.586 1.009 1.00 93.75 128 THR A O 1
ATOM 1010 N N . ARG A 1 129 ? -15.424 3.615 -0.007 1.00 94.44 129 ARG A N 1
ATOM 1011 C CA . ARG A 1 129 ? -16.221 2.772 0.890 1.00 94.44 129 ARG A CA 1
ATOM 1012 C C . ARG A 1 129 ? -15.762 2.912 2.341 1.00 94.44 129 ARG A C 1
ATOM 1014 O O . ARG A 1 129 ? -16.565 3.197 3.221 1.00 94.44 129 ARG A O 1
ATOM 1021 N N . LEU A 1 130 ? -14.464 2.756 2.591 1.00 93.69 130 LEU A N 1
ATOM 1022 C CA . LEU A 1 130 ? -13.905 2.806 3.941 1.00 93.69 130 LEU A CA 1
ATOM 1023 C C . LEU A 1 130 ? -14.022 4.196 4.557 1.00 93.69 130 LEU A C 1
ATOM 1025 O O . LEU A 1 130 ? -14.311 4.310 5.740 1.00 93.69 130 LEU A O 1
ATOM 1029 N N . ARG A 1 131 ? -13.836 5.264 3.777 1.00 90.38 131 ARG A N 1
ATOM 1030 C CA . ARG A 1 131 ? -13.988 6.638 4.267 1.00 90.38 131 ARG A CA 1
ATOM 1031 C C . ARG A 1 131 ? -15.397 6.887 4.807 1.00 90.38 131 ARG A C 1
ATOM 1033 O O . ARG A 1 131 ? -15.514 7.508 5.861 1.00 90.38 131 ARG A O 1
ATOM 1040 N N . GLN A 1 132 ? -16.430 6.409 4.112 1.00 89.12 132 GLN 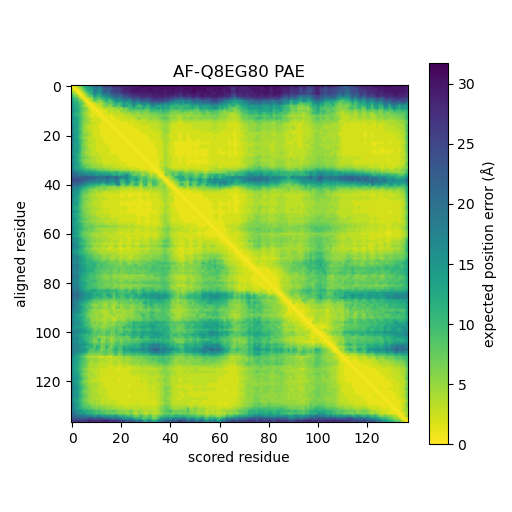A N 1
ATOM 1041 C CA . GLN A 1 132 ? -17.824 6.519 4.563 1.00 89.12 132 GLN A CA 1
ATOM 1042 C C . GLN A 1 132 ? -18.021 5.794 5.898 1.00 89.12 132 GLN A C 1
ATOM 1044 O O . GLN A 1 132 ? -18.521 6.383 6.854 1.00 89.12 132 GLN A O 1
ATOM 1049 N N . SER A 1 133 ? -17.526 4.559 6.009 1.00 87.31 133 SER A N 1
ATOM 1050 C CA . SER A 1 133 ? -17.616 3.773 7.246 1.00 87.31 133 SER A CA 1
ATOM 1051 C C . SER A 1 133 ? -16.801 4.365 8.406 1.00 87.31 133 SER A C 1
ATOM 1053 O O . SER A 1 133 ? -17.238 4.322 9.550 1.00 87.31 133 SER A O 1
ATOM 1055 N N . ILE A 1 134 ? -15.617 4.928 8.137 1.00 85.50 134 ILE A N 1
ATOM 1056 C CA . ILE A 1 134 ? -14.708 5.462 9.166 1.00 85.50 134 ILE A CA 1
ATOM 1057 C C . ILE A 1 134 ? -15.199 6.805 9.715 1.00 85.50 134 ILE A C 1
ATOM 1059 O O . ILE A 1 134 ? -15.035 7.072 10.904 1.00 85.50 134 ILE A O 1
ATOM 1063 N N . HIS A 1 135 ? -15.762 7.666 8.863 1.00 76.25 135 HIS A N 1
ATOM 1064 C CA . HIS A 1 135 ? -16.163 9.020 9.252 1.00 76.25 135 HIS A CA 1
ATOM 1065 C C . HIS A 1 135 ? -17.667 9.194 9.480 1.00 76.25 135 HIS A C 1
ATOM 1067 O O . HIS A 1 135 ? -18.060 10.257 9.952 1.00 76.25 135 HIS A O 1
ATOM 1073 N N . GLY A 1 136 ? -18.495 8.185 9.186 1.00 61.06 136 GLY A N 1
ATOM 1074 C CA . GLY A 1 136 ? -19.939 8.231 9.437 1.00 61.06 136 GLY A CA 1
ATOM 1075 C C . GLY A 1 136 ? -20.656 9.393 8.738 1.00 61.06 136 GLY A C 1
ATOM 1076 O O . GLY A 1 136 ? -21.602 9.936 9.305 1.00 61.06 136 GLY A O 1
ATOM 1077 N N . LEU A 1 137 ? -20.177 9.796 7.554 1.00 41.72 137 LEU A N 1
ATOM 1078 C CA . LEU A 1 137 ? -20.780 10.818 6.688 1.00 41.72 137 LEU A CA 1
ATOM 1079 C C . LEU A 1 137 ? -21.377 10.176 5.437 1.00 41.72 137 LEU A C 1
ATOM 1081 O O . LEU A 1 137 ? -20.633 9.417 4.770 1.00 41.72 137 LEU A O 1
#

pLDDT: mean 82.84, std 12.51, range [36.28, 94.94]

Solvent-accessible surface area (backbone atoms only — not comparable to full-atom values): 8590 Å² total; per-residue (Å²): 136,86,78,93,53,97,68,87,39,72,72,54,52,24,51,54,51,35,54,53,49,49,50,51,46,51,50,46,50,51,56,40,45,76,75,62,57,86,67,90,77,70,80,44,46,51,64,40,49,55,50,42,49,68,79,42,68,52,76,84,60,62,77,88,67,91,69,50,87,78,70,84,91,55,53,73,69,53,48,54,54,55,68,70,48,88,73,79,44,63,74,53,58,40,70,36,83,40,46,95,92,64,44,69,67,93,76,87,90,77,79,59,66,75,60,49,52,52,51,51,51,53,47,52,53,47,50,56,56,39,50,32,72,74,67,75,104

Secondary structure (DSSP, 8-state):
-----TT--HHHHHHHHHHHHHHHHHHHHHHHHHTT--S---S-HHHHHHHHHHH--SGGG----TTSPP-TT--HHHHHHHHHS-PPPHHHHTT-SB-TTSPBPSS-----HHHHHHHHHHHHHHHHHHHHHHHT-

Radius of gyration: 16.76 Å; Cα contacts (8 Å, |Δi|>4): 86; chains: 1; bounding box: 47×31×48 Å